Protein AF-A0A8T5NTA3-F1 (afdb_monomer)

pLDDT: mean 91.36, std 12.92, range [34.22, 98.19]

Nearest PDB structures (foldseek):
  5l31-assembly1_C  TM=7.472E-01  e=2.115E+00  Escherichia coli
  6os0-assembly1_A  TM=7.126E-01  e=1.692E+00  Homo sapiens
  5k2a-assembly1_A  TM=6.626E-01  e=6.098E+00  unclassified
  7zly-assembly1_A  TM=4.886E-01  e=7.208E+00  Homo sapiens

Radius of gyration: 14.31 Å; Cα contacts (8 Å, |Δi|>4): 77; chains: 1; bounding box: 37×23×38 Å

Foldseek 3Di:
DDDPDPDLPDPLLVVLVVVLVVLVVQLVVDDDLVSNLVSLVVNLVSLVCLCPDPPQDPVDPSSVVSNVVSVVSNVVSVVSNVCVVVVND

Secondary structure (DSSP, 8-state):
-PPPP-----HHHHHHHHHHHHHHHHHHH--SHHHHHHHHHHHHHHHHHHHT-TT--TT-HHHHHHHHHHHHHHHHHHHHHHHHHTT--

Mean predicted aligned error: 4.64 Å

Structure (mmCIF, N/CA/C/O backbone):
data_AF-A0A8T5NTA3-F1
#
_entry.id   AF-A0A8T5NTA3-F1
#
loop_
_atom_site.group_PDB
_atom_site.id
_atom_site.type_symbol
_atom_site.label_atom_id
_atom_site.label_alt_id
_atom_site.label_comp_id
_atom_site.label_asym_id
_atom_site.label_entity_id
_atom_site.label_seq_id
_atom_site.pdbx_PDB_ins_code
_atom_site.Cartn_x
_atom_site.Cartn_y
_atom_site.Cartn_z
_atom_site.occupancy
_atom_site.B_iso_or_equiv
_atom_site.auth_seq_id
_atom_site.auth_comp_id
_atom_site.auth_asym_id
_atom_site.auth_atom_id
_atom_site.pdbx_PDB_model_num
ATOM 1 N N . MET A 1 1 ? -25.929 9.337 -10.908 1.00 34.22 1 MET A N 1
ATOM 2 C CA . MET A 1 1 ? -25.631 9.713 -9.509 1.00 34.22 1 MET A CA 1
ATOM 3 C C . MET A 1 1 ? -24.446 8.868 -9.084 1.00 34.22 1 MET A C 1
ATOM 5 O O . MET A 1 1 ? -24.550 7.655 -9.176 1.00 34.22 1 MET A O 1
ATOM 9 N N . ALA A 1 2 ? -23.301 9.472 -8.765 1.00 47.22 2 ALA A N 1
ATOM 10 C CA . ALA A 1 2 ? -22.168 8.717 -8.235 1.00 47.22 2 ALA A CA 1
ATOM 11 C C . ALA A 1 2 ? -22.455 8.427 -6.758 1.00 47.22 2 ALA A C 1
ATOM 13 O O . ALA A 1 2 ? -22.711 9.360 -5.999 1.00 47.22 2 ALA A O 1
ATOM 14 N N . GLU A 1 3 ? -22.477 7.153 -6.373 1.00 44.00 3 GLU A N 1
ATOM 15 C CA . GLU A 1 3 ? -22.606 6.750 -4.972 1.00 44.00 3 GLU A CA 1
ATOM 16 C C . GLU A 1 3 ? -21.462 7.376 -4.150 1.00 44.00 3 GLU A C 1
ATOM 18 O O . GLU A 1 3 ? -20.328 7.448 -4.647 1.00 44.00 3 GLU A O 1
ATOM 23 N N . PRO A 1 4 ? -21.723 7.873 -2.925 1.00 48.03 4 PRO A N 1
ATOM 24 C CA . PRO A 1 4 ? -20.673 8.442 -2.093 1.00 48.03 4 PRO A CA 1
ATOM 25 C C . PRO A 1 4 ? -19.612 7.368 -1.843 1.00 48.03 4 PRO A C 1
ATOM 27 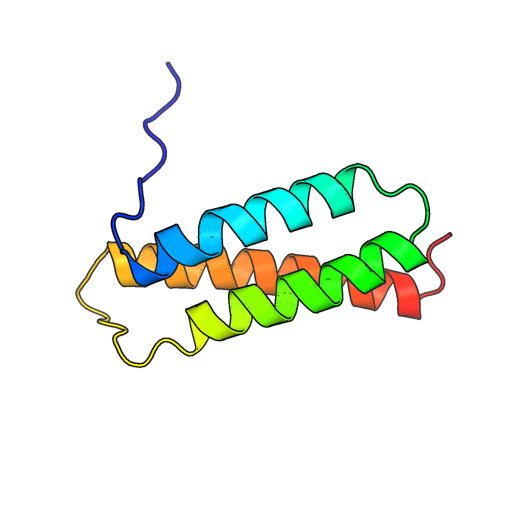O O . PRO A 1 4 ? -19.901 6.296 -1.310 1.00 48.03 4 PRO A O 1
ATOM 30 N N . LYS A 1 5 ? -18.369 7.643 -2.255 1.00 58.38 5 LYS A N 1
ATOM 31 C CA . LYS A 1 5 ? -17.236 6.776 -1.921 1.00 58.38 5 LYS A CA 1
ATOM 32 C C . LYS A 1 5 ? -17.169 6.687 -0.395 1.00 58.38 5 LYS A C 1
ATOM 34 O O . LYS A 1 5 ? -17.190 7.741 0.237 1.00 58.38 5 LYS A O 1
ATOM 39 N N . PRO A 1 6 ? -17.077 5.489 0.206 1.00 58.47 6 PRO A N 1
ATOM 40 C CA . PRO A 1 6 ? -16.913 5.380 1.648 1.00 58.47 6 PRO A CA 1
ATOM 41 C C . PRO A 1 6 ? -15.647 6.138 2.064 1.00 58.47 6 PRO A C 1
ATOM 43 O O . PRO A 1 6 ? -14.528 5.745 1.728 1.00 58.47 6 PRO A O 1
ATOM 46 N N . GLU A 1 7 ? -15.836 7.264 2.749 1.00 79.31 7 GLU A N 1
ATOM 47 C CA . GLU A 1 7 ? -14.749 8.108 3.230 1.00 79.31 7 GLU A CA 1
ATOM 48 C C . GLU A 1 7 ? -14.180 7.490 4.507 1.00 79.31 7 GLU A C 1
ATOM 50 O O . GLU A 1 7 ? -14.844 7.408 5.538 1.00 79.31 7 GLU A O 1
ATOM 55 N N . ILE A 1 8 ? -12.940 7.005 4.429 1.00 90.88 8 ILE A N 1
ATOM 56 C CA . ILE A 1 8 ? -12.226 6.480 5.594 1.00 90.88 8 ILE A CA 1
ATOM 57 C C . ILE A 1 8 ? -11.769 7.669 6.437 1.00 90.88 8 ILE A C 1
ATOM 59 O O . ILE A 1 8 ? -10.776 8.325 6.117 1.00 90.88 8 ILE A O 1
ATOM 63 N N . ASN A 1 9 ? -12.453 7.915 7.550 1.00 91.81 9 ASN A N 1
ATOM 64 C CA . ASN A 1 9 ? -12.125 8.997 8.471 1.00 91.81 9 ASN A CA 1
ATOM 65 C C . ASN A 1 9 ? -11.199 8.502 9.595 1.00 91.81 9 ASN A C 1
ATOM 67 O O . ASN A 1 9 ? -11.583 8.373 10.757 1.00 91.81 9 ASN A O 1
ATOM 71 N N . CYS A 1 10 ? -9.966 8.146 9.229 1.00 93.69 10 CYS A N 1
ATOM 72 C CA . CYS A 1 10 ? -8.920 7.748 10.169 1.00 93.69 10 CYS A CA 1
ATOM 73 C C . CYS A 1 10 ? -7.683 8.631 9.955 1.00 93.69 10 CYS A C 1
ATOM 75 O O . CYS A 1 10 ? -7.136 8.625 8.853 1.00 93.69 10 CYS A O 1
ATOM 77 N N . PRO A 1 11 ? -7.165 9.335 10.977 1.00 92.56 11 PRO A N 1
ATOM 78 C CA . PRO A 1 11 ? -6.042 10.259 10.797 1.00 92.56 11 PRO A CA 1
ATOM 79 C C . PRO A 1 11 ? -4.756 9.558 10.331 1.00 92.56 11 PRO A C 1
ATOM 81 O O . PRO A 1 11 ? -3.983 10.130 9.569 1.00 92.56 11 PRO A O 1
ATOM 84 N N . ILE A 1 12 ? -4.542 8.298 10.736 1.00 93.44 12 ILE A N 1
ATOM 85 C CA . ILE A 1 12 ? -3.397 7.485 10.290 1.00 93.44 12 ILE A CA 1
ATOM 86 C C . ILE A 1 12 ? -3.500 7.201 8.789 1.00 93.44 12 ILE A C 1
ATOM 88 O O . ILE A 1 12 ? -2.510 7.322 8.069 1.00 93.44 12 ILE A O 1
ATOM 92 N N . PHE A 1 13 ? -4.702 6.846 8.328 1.00 95.25 13 PHE A N 1
ATOM 93 C CA . PHE A 1 13 ? -4.980 6.629 6.914 1.00 95.25 13 PHE A CA 1
ATOM 94 C C . PHE A 1 13 ? -4.813 7.926 6.126 1.00 95.25 13 PHE A C 1
ATOM 96 O O . PHE A 1 13 ? -4.020 7.967 5.194 1.00 95.25 13 PHE A O 1
ATOM 103 N N . LEU A 1 14 ? -5.490 8.999 6.543 1.00 93.50 14 LEU A N 1
ATOM 104 C CA . LEU A 1 14 ? -5.493 10.283 5.841 1.00 93.50 14 LEU A CA 1
ATOM 105 C C . LEU A 1 14 ? -4.084 10.865 5.680 1.00 93.50 14 LEU A C 1
ATOM 107 O O . LEU A 1 14 ? -3.755 11.365 4.607 1.00 93.50 14 LEU A O 1
ATOM 111 N N . LYS A 1 15 ? -3.224 10.729 6.700 1.00 92.44 15 LYS A N 1
ATOM 112 C CA . LYS A 1 15 ? -1.824 11.173 6.630 1.00 92.44 15 LYS A CA 1
ATOM 113 C C . LYS A 1 15 ? -1.035 10.481 5.511 1.00 92.44 15 LYS A C 1
ATOM 115 O O . LYS A 1 15 ? -0.173 11.110 4.911 1.00 92.44 15 LYS A O 1
ATOM 120 N N . ARG A 1 16 ? -1.305 9.200 5.241 1.00 93.88 16 ARG A N 1
ATOM 121 C CA . ARG A 1 16 ? -0.608 8.413 4.204 1.00 93.88 16 ARG A CA 1
ATOM 122 C C . ARG A 1 16 ? -1.320 8.427 2.860 1.00 93.88 16 ARG A C 1
ATOM 124 O O . ARG A 1 16 ? -0.686 8.246 1.827 1.00 93.88 16 ARG A O 1
ATOM 131 N N . GLU A 1 17 ? -2.629 8.646 2.863 1.00 94.31 17 GLU A N 1
ATOM 132 C CA . GLU A 1 17 ? -3.460 8.612 1.664 1.00 94.31 17 GLU A CA 1
ATOM 133 C C . GLU A 1 17 ? -2.996 9.619 0.612 1.00 94.31 17 GLU A C 1
ATOM 135 O O . GLU A 1 17 ? -3.051 9.324 -0.579 1.00 94.31 17 GLU A O 1
ATOM 140 N N . TRP A 1 18 ? -2.504 10.784 1.038 1.00 91.56 18 TRP A N 1
ATOM 141 C CA . TRP A 1 18 ? -1.936 11.771 0.126 1.00 91.56 18 TRP A CA 1
ATOM 142 C C . TRP A 1 18 ? -0.706 11.219 -0.611 1.00 91.56 18 TRP A C 1
ATOM 144 O O . TRP A 1 18 ? -0.718 11.149 -1.838 1.00 91.56 18 TRP A O 1
ATOM 154 N N . THR A 1 19 ? 0.279 10.694 0.124 1.00 94.75 19 THR A N 1
ATOM 155 C CA . THR A 1 19 ? 1.477 10.058 -0.447 1.00 94.75 19 THR A CA 1
ATOM 156 C C . THR A 1 19 ? 1.122 8.889 -1.368 1.00 94.75 19 THR A C 1
ATOM 158 O O . THR A 1 19 ? 1.660 8.762 -2.464 1.00 94.75 19 THR A O 1
ATOM 161 N N . ILE A 1 20 ? 0.175 8.039 -0.959 1.00 95.75 20 ILE A N 1
ATOM 162 C CA . ILE A 1 20 ? -0.275 6.892 -1.759 1.00 95.75 20 ILE A CA 1
ATOM 163 C C . ILE A 1 20 ? -0.927 7.345 -3.071 1.00 95.75 20 ILE A C 1
ATOM 165 O O . ILE A 1 20 ? -0.701 6.723 -4.113 1.00 95.75 20 ILE A O 1
ATOM 169 N N . LYS A 1 21 ? -1.729 8.416 -3.048 1.00 94.75 21 LYS A N 1
ATOM 170 C CA . LYS A 1 21 ? -2.338 8.983 -4.259 1.00 94.75 21 LYS A CA 1
ATOM 171 C C . LYS A 1 21 ? -1.285 9.519 -5.218 1.00 94.75 21 LYS A C 1
ATOM 173 O O . LYS A 1 21 ? -1.385 9.239 -6.410 1.00 94.75 21 LYS A O 1
ATOM 178 N N . GLU A 1 22 ? -0.284 10.233 -4.713 1.00 96.00 22 GLU A N 1
ATOM 179 C CA . GLU A 1 22 ? 0.809 10.733 -5.550 1.00 96.00 22 GLU A CA 1
ATOM 180 C C . GLU A 1 22 ? 1.614 9.595 -6.171 1.00 96.00 22 GLU A C 1
ATOM 182 O O . GLU A 1 22 ? 1.759 9.549 -7.388 1.00 96.00 22 GLU A O 1
ATOM 187 N N . LEU A 1 23 ? 2.016 8.598 -5.379 1.00 96.75 23 LEU A N 1
ATOM 188 C CA . LEU A 1 23 ? 2.705 7.412 -5.895 1.00 96.75 23 LEU A CA 1
ATOM 189 C C . LEU A 1 23 ? 1.881 6.690 -6.965 1.00 96.75 23 LEU A C 1
ATOM 191 O O . LEU A 1 23 ? 2.421 6.255 -7.978 1.00 96.75 23 LEU A O 1
ATOM 195 N N . THR A 1 24 ? 0.566 6.582 -6.765 1.00 95.88 24 THR A N 1
ATOM 196 C CA . THR A 1 24 ? -0.336 5.953 -7.739 1.00 95.88 24 THR A CA 1
ATOM 197 C C . THR A 1 24 ? -0.409 6.755 -9.040 1.00 95.88 24 THR A C 1
ATOM 199 O O . THR A 1 24 ? -0.365 6.163 -10.118 1.00 95.88 24 THR A O 1
ATOM 202 N N . ARG A 1 25 ? -0.506 8.089 -8.961 1.00 96.81 25 ARG A N 1
ATOM 203 C CA . ARG A 1 25 ? -0.464 8.969 -10.139 1.00 96.81 25 ARG A CA 1
ATOM 204 C C . ARG A 1 25 ? 0.845 8.773 -10.894 1.00 96.81 25 ARG A C 1
ATOM 206 O O . ARG A 1 25 ? 0.818 8.463 -12.080 1.00 96.81 25 ARG A O 1
ATOM 213 N N . ASP A 1 26 ? 1.964 8.851 -10.190 1.00 96.88 26 ASP A N 1
ATOM 214 C CA . ASP A 1 26 ? 3.278 8.774 -10.807 1.00 96.88 26 ASP A CA 1
ATOM 215 C C . ASP A 1 26 ? 3.555 7.393 -11.438 1.00 96.88 26 ASP A C 1
ATOM 217 O O . ASP A 1 26 ? 4.206 7.301 -12.476 1.00 96.88 26 ASP A O 1
ATOM 221 N N . ILE A 1 27 ? 3.038 6.305 -10.851 1.00 96.25 27 ILE A N 1
ATOM 222 C CA . ILE A 1 27 ? 3.064 4.959 -11.457 1.00 96.25 27 ILE A CA 1
ATOM 223 C C . ILE A 1 27 ? 2.296 4.940 -12.782 1.00 96.25 27 ILE A C 1
ATOM 225 O O . ILE A 1 27 ? 2.741 4.320 -13.749 1.00 96.25 27 ILE A O 1
ATOM 229 N N . ASN A 1 28 ? 1.132 5.585 -12.835 1.00 94.88 28 ASN A N 1
ATOM 230 C CA . ASN A 1 28 ? 0.311 5.611 -14.042 1.00 94.88 28 ASN A CA 1
ATOM 231 C C . ASN A 1 28 ? 0.939 6.474 -15.147 1.00 94.88 28 ASN A C 1
ATOM 233 O O . ASN A 1 28 ? 0.810 6.136 -16.322 1.00 94.88 28 ASN A O 1
ATOM 237 N N . GLU A 1 29 ? 1.629 7.554 -14.775 1.00 96.50 29 GLU A N 1
ATOM 238 C CA . GLU A 1 29 ? 2.297 8.478 -15.701 1.00 96.50 29 GLU A CA 1
ATOM 239 C C . GLU A 1 29 ? 3.664 7.974 -16.187 1.00 96.50 29 GLU A C 1
ATOM 241 O O . GLU A 1 29 ? 4.116 8.346 -17.274 1.00 96.50 29 GLU A O 1
ATOM 246 N N . ALA A 1 30 ? 4.326 7.109 -15.414 1.00 95.69 30 ALA A N 1
ATOM 247 C CA . ALA A 1 30 ? 5.601 6.521 -15.796 1.00 95.69 30 ALA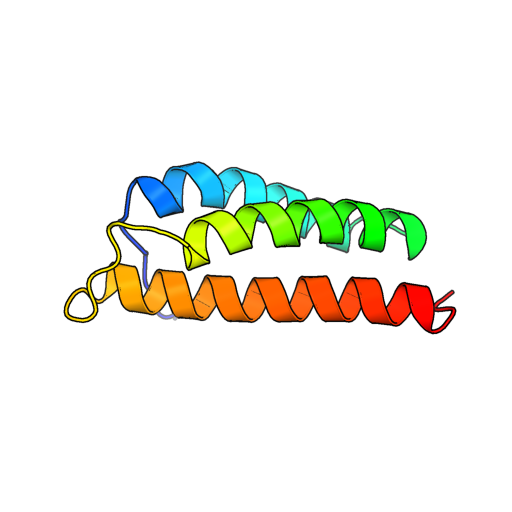 A CA 1
ATOM 248 C C . ALA A 1 30 ? 5.479 5.715 -17.102 1.00 95.69 30 ALA A C 1
ATOM 250 O O . ALA A 1 30 ? 4.556 4.922 -17.293 1.00 95.69 30 ALA A O 1
ATOM 251 N N . LYS A 1 31 ? 6.441 5.900 -18.012 1.00 92.06 31 LYS A N 1
A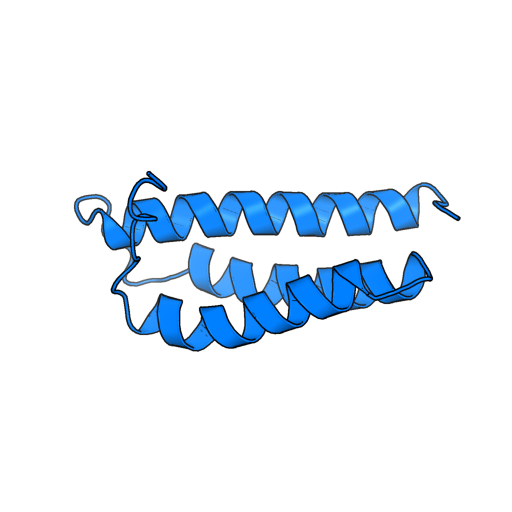TOM 252 C CA . LYS A 1 31 ? 6.460 5.202 -19.308 1.00 92.06 31 LYS A CA 1
ATOM 253 C C . LYS A 1 31 ? 7.170 3.858 -19.221 1.00 92.06 31 LYS A C 1
ATOM 255 O O . LYS A 1 31 ? 6.663 2.876 -19.751 1.00 92.06 31 LYS A O 1
ATOM 260 N N . ALA A 1 32 ? 8.314 3.816 -18.544 1.00 93.25 32 ALA A N 1
ATOM 261 C CA . ALA A 1 32 ? 9.113 2.608 -18.427 1.00 93.25 32 ALA A CA 1
ATOM 262 C C . ALA A 1 32 ? 8.626 1.722 -17.275 1.00 93.25 32 ALA A C 1
ATOM 264 O O . ALA A 1 32 ? 8.302 2.198 -16.183 1.00 93.25 32 ALA A O 1
ATOM 265 N N . VAL A 1 33 ? 8.632 0.407 -17.499 1.00 92.62 33 VAL A N 1
ATOM 266 C CA . VAL A 1 33 ? 8.308 -0.591 -16.468 1.00 92.62 33 VAL A CA 1
ATOM 267 C C . VAL A 1 33 ? 9.276 -0.507 -15.279 1.00 92.62 33 VAL A C 1
ATOM 269 O O . VAL A 1 33 ? 8.858 -0.709 -14.139 1.00 92.62 33 VAL A O 1
ATOM 272 N N . SER A 1 34 ? 10.543 -0.147 -15.511 1.00 92.50 34 SER A N 1
ATOM 273 C CA . SER A 1 34 ? 11.538 0.088 -14.454 1.00 92.50 34 SER A CA 1
ATOM 274 C C . SER A 1 34 ? 11.096 1.166 -13.465 1.00 92.50 34 SER A C 1
ATOM 276 O O . SER A 1 34 ? 11.161 0.943 -12.256 1.00 92.50 34 SER A O 1
ATOM 278 N N . ASP A 1 35 ? 10.597 2.286 -13.983 1.00 94.38 35 ASP A N 1
ATOM 279 C CA . ASP A 1 35 ? 10.219 3.462 -13.199 1.00 94.38 35 ASP A CA 1
ATOM 280 C C . ASP A 1 35 ? 8.918 3.188 -12.440 1.00 94.38 35 ASP A C 1
ATOM 282 O O . ASP A 1 35 ? 8.778 3.527 -11.263 1.00 94.38 35 ASP A O 1
ATOM 286 N N . LYS A 1 36 ? 7.977 2.484 -13.088 1.00 95.56 36 LYS A N 1
ATOM 287 C CA . LYS A 1 36 ? 6.767 1.971 -12.429 1.00 95.56 36 LYS A CA 1
ATOM 288 C C . LYS A 1 36 ? 7.114 1.067 -11.258 1.00 95.56 36 LYS A C 1
ATOM 290 O O . LYS A 1 36 ? 6.511 1.189 -10.197 1.00 95.56 36 LYS A O 1
ATOM 295 N N . ALA A 1 37 ? 8.072 0.164 -11.444 1.00 95.44 37 ALA A N 1
ATOM 296 C CA . ALA A 1 37 ? 8.472 -0.778 -10.414 1.00 95.44 37 ALA A CA 1
ATOM 297 C C . ALA A 1 37 ? 9.163 -0.088 -9.233 1.00 95.44 37 ALA A C 1
ATOM 29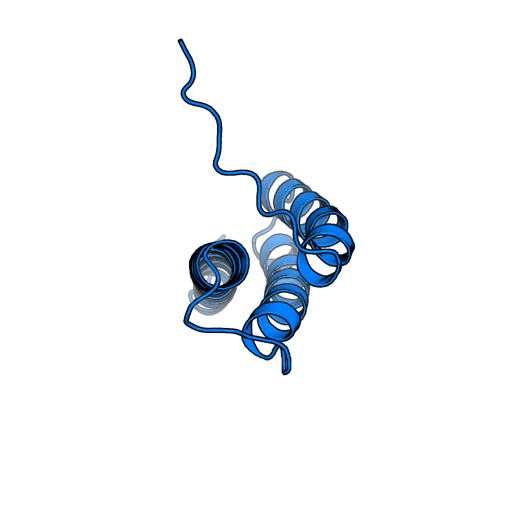9 O O . ALA A 1 37 ? 8.862 -0.426 -8.094 1.00 95.44 37 ALA A O 1
ATOM 300 N N . GLU A 1 38 ? 10.037 0.893 -9.472 1.00 95.56 38 GLU A N 1
ATOM 301 C CA . GLU A 1 38 ? 10.650 1.677 -8.391 1.00 95.56 38 GLU A CA 1
ATOM 302 C C . GLU A 1 38 ? 9.573 2.358 -7.536 1.00 95.56 38 GLU A C 1
ATOM 304 O O . GLU A 1 38 ? 9.513 2.173 -6.319 1.00 95.56 38 GLU A O 1
ATOM 309 N N . ARG A 1 39 ? 8.623 3.037 -8.181 1.00 97.25 39 ARG A N 1
ATOM 310 C CA . ARG A 1 39 ? 7.492 3.675 -7.495 1.00 97.25 39 ARG A CA 1
ATOM 311 C C . ARG A 1 39 ? 6.572 2.661 -6.813 1.00 97.25 39 ARG A C 1
ATOM 313 O O . ARG A 1 39 ? 6.043 2.943 -5.739 1.00 97.25 39 ARG A O 1
ATOM 320 N N . ALA A 1 40 ? 6.417 1.465 -7.381 1.00 97.31 40 ALA A N 1
ATOM 321 C CA . ALA A 1 40 ? 5.674 0.374 -6.762 1.00 97.31 40 ALA A CA 1
ATOM 322 C C . ALA A 1 40 ? 6.333 -0.125 -5.464 1.00 97.31 40 ALA A C 1
ATOM 324 O O . ALA A 1 40 ? 5.608 -0.473 -4.532 1.00 97.31 40 ALA A O 1
ATOM 325 N N . VAL A 1 41 ? 7.670 -0.100 -5.342 1.00 97.81 41 VAL A N 1
ATOM 326 C CA . VAL A 1 41 ? 8.354 -0.382 -4.062 1.00 97.81 41 VAL A CA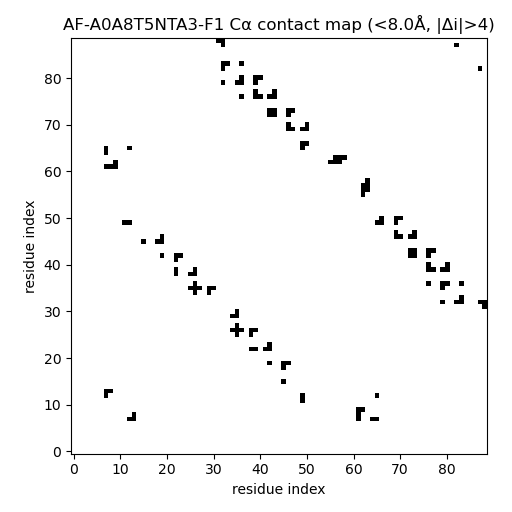 1
ATOM 327 C C . VAL A 1 41 ? 7.917 0.625 -2.996 1.00 97.81 41 VAL A C 1
ATOM 329 O O . VAL A 1 41 ? 7.514 0.234 -1.901 1.00 97.81 41 VAL A O 1
ATOM 332 N N . HIS A 1 42 ? 7.925 1.917 -3.328 1.00 97.38 42 HIS A N 1
ATOM 333 C CA . HIS A 1 42 ? 7.484 2.965 -2.405 1.00 97.38 42 HIS A CA 1
ATOM 334 C C . HIS A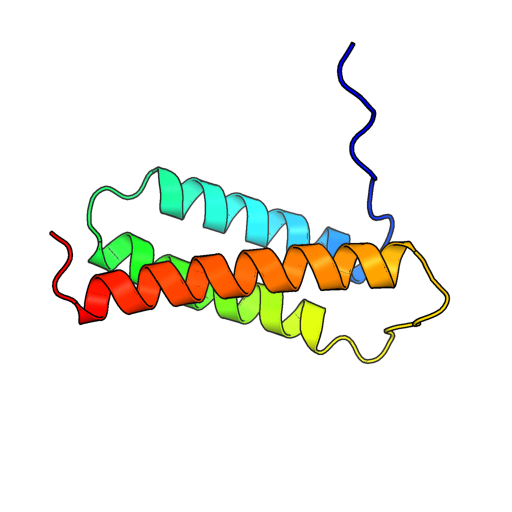 1 42 ? 6.001 2.826 -2.042 1.00 97.38 42 HIS A C 1
ATOM 336 O O . HIS A 1 42 ? 5.650 2.906 -0.864 1.00 97.38 42 HIS A O 1
ATOM 342 N N . LEU A 1 43 ? 5.139 2.541 -3.026 1.00 98.00 43 LEU A N 1
ATOM 343 C CA . LEU A 1 43 ? 3.716 2.291 -2.790 1.00 98.00 43 LEU A CA 1
ATOM 344 C C . LEU A 1 43 ? 3.519 1.123 -1.821 1.00 98.00 43 LEU A C 1
ATOM 346 O O . LEU A 1 43 ? 2.743 1.250 -0.875 1.00 98.00 43 LEU A O 1
ATOM 350 N N . LYS A 1 44 ? 4.235 0.011 -2.031 1.00 98.19 44 LYS A N 1
ATOM 351 C CA . LYS A 1 44 ? 4.183 -1.170 -1.165 1.00 98.19 44 LYS A CA 1
ATOM 352 C C . LYS A 1 44 ? 4.554 -0.825 0.280 1.00 98.19 44 LYS A C 1
ATOM 354 O O . LYS A 1 44 ? 3.811 -1.187 1.189 1.00 98.19 44 LYS A O 1
ATOM 359 N N . ASN A 1 45 ? 5.640 -0.084 0.490 1.00 97.44 45 ASN A N 1
ATOM 360 C CA . ASN A 1 45 ? 6.083 0.308 1.831 1.00 97.44 45 ASN A CA 1
ATOM 361 C C . ASN A 1 45 ? 5.038 1.182 2.546 1.00 97.44 45 ASN A C 1
ATOM 363 O O . ASN A 1 45 ? 4.713 0.947 3.711 1.00 97.44 45 ASN A O 1
ATOM 367 N N . GLU A 1 46 ? 4.452 2.154 1.843 1.00 96.75 46 GLU A N 1
ATOM 368 C CA . GLU A 1 46 ? 3.425 3.032 2.415 1.00 96.75 46 GLU A CA 1
ATOM 369 C C . GLU A 1 46 ? 2.162 2.271 2.833 1.00 96.75 46 GLU A C 1
ATOM 371 O O . GLU A 1 46 ? 1.604 2.514 3.909 1.00 96.75 46 GLU A O 1
ATOM 376 N N . VAL A 1 47 ? 1.717 1.310 2.018 1.00 97.38 47 VAL A N 1
ATOM 377 C CA . VAL A 1 47 ? 0.529 0.509 2.347 1.00 97.38 47 VAL A CA 1
ATOM 378 C C . VAL A 1 47 ? 0.815 -0.540 3.416 1.00 97.38 47 VAL A C 1
ATOM 380 O O . VAL A 1 47 ? -0.071 -0.835 4.216 1.00 97.38 47 VAL A O 1
ATOM 383 N N . GLU A 1 48 ? 2.035 -1.074 3.500 1.00 97.69 48 GLU A N 1
ATOM 384 C CA . GLU A 1 48 ? 2.430 -1.996 4.570 1.00 97.69 48 GLU A CA 1
ATOM 385 C C . GLU A 1 48 ? 2.358 -1.334 5.944 1.00 97.69 48 GLU A C 1
ATOM 387 O O . GLU A 1 48 ? 1.876 -1.951 6.892 1.00 97.69 48 GLU A O 1
ATOM 392 N N . MET A 1 49 ? 2.690 -0.048 6.041 1.00 96.25 49 MET A N 1
ATOM 393 C CA . MET A 1 49 ? 2.515 0.706 7.283 1.00 96.25 49 MET A CA 1
ATOM 394 C C . MET A 1 49 ? 1.044 0.843 7.704 1.00 96.25 49 MET A C 1
ATOM 396 O O . MET A 1 49 ? 0.745 0.871 8.897 1.00 96.25 49 MET A O 1
ATOM 400 N N . LEU A 1 50 ? 0.108 0.912 6.750 1.00 96.69 50 LEU A N 1
ATOM 401 C CA . LEU A 1 50 ? -1.329 0.891 7.049 1.00 96.69 50 LEU A CA 1
ATOM 402 C C . LEU A 1 50 ? -1.809 -0.510 7.445 1.00 96.69 50 LEU A C 1
ATOM 404 O O . LEU A 1 50 ? -2.653 -0.648 8.331 1.00 96.69 50 LEU A O 1
ATOM 408 N N . LEU A 1 51 ? -1.276 -1.554 6.806 1.00 97.69 51 LEU A N 1
ATOM 409 C CA . LEU A 1 51 ? -1.614 -2.948 7.109 1.00 97.69 51 LEU A CA 1
ATOM 410 C C . LEU A 1 51 ? -1.087 -3.403 8.475 1.00 97.69 51 LEU A C 1
ATOM 412 O O . LEU A 1 51 ? -1.740 -4.224 9.121 1.00 97.69 51 LEU A O 1
ATOM 416 N N . SER A 1 52 ? 0.040 -2.842 8.911 1.00 97.00 52 SER A N 1
ATOM 417 C CA . SER A 1 52 ? 0.680 -3.089 10.208 1.00 97.00 52 SER A CA 1
ATOM 418 C C . SER A 1 52 ? 0.239 -2.097 11.293 1.00 97.00 52 SER A C 1
ATOM 420 O O . SER A 1 52 ? 0.914 -1.948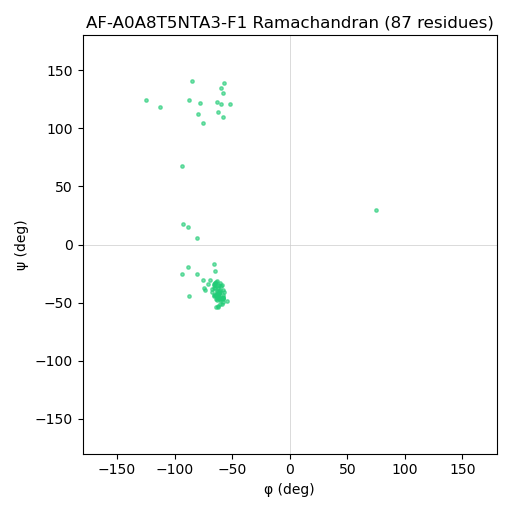 12.306 1.00 97.00 52 SER A O 1
ATOM 422 N N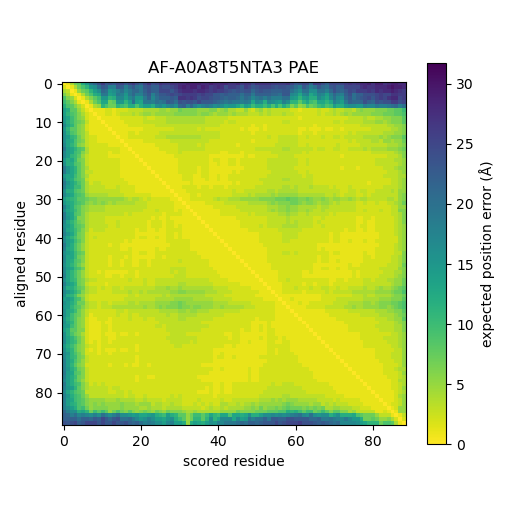 . CYS A 1 53 ? -0.881 -1.390 11.100 1.00 96.94 53 CYS A N 1
ATOM 423 C CA . CYS A 1 53 ? -1.376 -0.423 12.075 1.00 96.94 53 CYS A CA 1
ATOM 424 C C . CYS A 1 53 ? -1.731 -1.102 13.411 1.00 96.94 53 CYS A C 1
ATOM 426 O O . CYS A 1 53 ? -2.708 -1.845 13.502 1.00 96.94 53 CYS A O 1
ATOM 428 N N . GLU A 1 54 ? -0.987 -0.774 14.468 1.00 96.31 54 GLU A N 1
ATOM 429 C CA . GLU A 1 54 ? -1.185 -1.325 15.820 1.00 96.31 54 GLU A CA 1
ATOM 430 C C . GLU A 1 54 ? -2.529 -0.926 16.445 1.00 96.31 54 GLU A C 1
ATOM 432 O O . GLU A 1 54 ? -3.055 -1.618 17.311 1.00 96.31 54 GLU A O 1
ATOM 437 N N . LYS A 1 55 ? -3.124 0.177 15.974 1.00 96.25 55 LYS A N 1
ATOM 438 C CA . LYS A 1 55 ? -4.432 0.674 16.428 1.00 96.25 55 LYS A CA 1
ATOM 439 C C . LYS A 1 55 ? -5.607 0.075 15.647 1.00 96.25 55 LYS A C 1
ATOM 441 O O . LYS A 1 55 ? -6.706 0.626 15.678 1.00 96.25 55 LYS A O 1
ATOM 446 N N . TYR A 1 56 ? -5.385 -1.002 14.895 1.00 96.12 56 TYR A N 1
ATOM 447 C CA . TYR A 1 56 ? -6.442 -1.649 14.128 1.00 96.12 56 TYR A CA 1
ATOM 448 C C . TYR A 1 56 ? -7.536 -2.211 15.047 1.00 96.12 56 TYR A C 1
ATOM 450 O O . TYR A 1 56 ? -7.283 -3.088 15.871 1.00 96.12 56 TYR A O 1
ATOM 458 N N . ASP A 1 57 ? -8.776 -1.773 14.827 1.00 96.75 57 ASP A N 1
ATOM 459 C CA . ASP A 1 57 ? -9.956 -2.316 15.495 1.00 96.75 57 ASP A CA 1
ATOM 460 C C . ASP A 1 57 ? -10.859 -3.050 14.494 1.00 96.75 57 ASP A C 1
ATOM 462 O O . ASP A 1 57 ? -11.420 -2.462 13.569 1.00 96.75 57 ASP A O 1
ATOM 466 N N . LYS A 1 58 ? -11.053 -4.356 14.712 1.00 95.31 58 LYS A N 1
ATOM 467 C CA . LYS A 1 58 ? -11.928 -5.199 13.883 1.00 95.31 58 LYS A CA 1
ATOM 468 C C . LYS A 1 58 ? -13.411 -4.828 13.970 1.00 95.31 58 LYS A C 1
ATOM 470 O O . LYS A 1 58 ? -14.174 -5.293 13.127 1.00 95.31 58 LYS A O 1
ATOM 475 N N . LYS A 1 59 ? -13.846 -4.070 14.980 1.00 96.50 59 LYS A N 1
ATOM 476 C CA . LYS A 1 59 ? -15.229 -3.588 15.108 1.00 96.50 59 LYS A CA 1
ATOM 477 C C . LYS A 1 59 ? -15.448 -2.253 14.387 1.00 96.50 59 LYS A C 1
ATOM 479 O O . LYS A 1 59 ? -16.585 -1.953 14.045 1.00 96.50 59 LYS A O 1
ATOM 484 N N . ASN A 1 60 ? -14.384 -1.507 14.089 1.00 95.19 60 ASN A N 1
ATOM 485 C CA . ASN A 1 60 ? -14.450 -0.200 13.440 1.00 95.19 60 ASN A CA 1
ATOM 486 C C . ASN A 1 60 ? -14.448 -0.318 11.903 1.00 95.19 60 ASN A C 1
ATOM 488 O O . ASN A 1 60 ? -13.530 -0.886 11.307 1.00 95.19 60 ASN A O 1
ATOM 492 N N . GLU A 1 61 ? -15.459 0.247 11.241 1.00 95.00 61 GLU A N 1
ATOM 493 C CA . GLU A 1 61 ? -15.589 0.201 9.778 1.00 95.00 61 GLU A CA 1
ATOM 494 C C . GLU A 1 61 ? -14.475 0.955 9.043 1.00 95.00 61 GLU A C 1
ATOM 496 O O . GLU A 1 61 ? -13.988 0.469 8.023 1.00 95.00 61 GLU A O 1
ATOM 501 N N . ASN A 1 62 ? -13.973 2.068 9.591 1.00 95.31 62 ASN A N 1
ATOM 502 C CA . ASN A 1 62 ? -12.828 2.780 9.014 1.00 95.31 62 ASN A CA 1
ATOM 503 C C . ASN A 1 62 ? -11.580 1.892 8.989 1.00 95.31 62 ASN A C 1
ATOM 505 O O . ASN A 1 62 ? -10.858 1.864 7.993 1.00 95.31 62 ASN A O 1
ATOM 509 N N . CYS A 1 63 ? -11.339 1.128 10.059 1.00 96.62 63 CYS A N 1
ATOM 510 C CA . CYS A 1 63 ? -10.221 0.189 10.124 1.00 96.62 63 CYS A CA 1
ATOM 511 C C . CYS A 1 63 ? -10.378 -0.943 9.102 1.00 96.62 63 CYS A C 1
ATOM 513 O O . CYS A 1 63 ? -9.413 -1.278 8.412 1.00 96.62 63 CYS A O 1
ATOM 515 N N . LYS A 1 64 ? -11.585 -1.509 8.961 1.00 96.81 64 LYS A N 1
ATOM 516 C CA . LYS A 1 64 ? -11.869 -2.545 7.954 1.00 96.81 64 LYS A CA 1
ATOM 517 C C . LYS A 1 64 ? -11.633 -2.025 6.539 1.00 96.81 64 LYS A C 1
ATOM 519 O O . LYS A 1 64 ? -10.875 -2.639 5.790 1.00 96.81 64 LYS A O 1
ATOM 524 N N . ASN A 1 65 ? -12.218 -0.877 6.206 1.00 96.31 65 ASN A N 1
ATOM 525 C CA . ASN A 1 65 ? -12.114 -0.266 4.884 1.00 96.31 65 ASN A CA 1
ATOM 526 C C . ASN A 1 65 ? -10.664 0.112 4.561 1.00 96.31 65 ASN A C 1
ATOM 528 O O . ASN A 1 65 ? -10.175 -0.240 3.490 1.00 96.31 65 ASN A O 1
ATOM 532 N N . CYS A 1 66 ? -9.940 0.708 5.518 1.00 96.56 66 CYS A N 1
ATOM 533 C CA . CYS A 1 66 ? -8.501 0.972 5.416 1.00 96.56 66 CYS A CA 1
ATOM 534 C C . CYS A 1 66 ? -7.713 -0.304 5.095 1.00 96.56 66 CYS A C 1
ATOM 536 O O . CYS A 1 66 ? -6.913 -0.334 4.162 1.00 96.56 66 CYS A O 1
ATOM 538 N N . ARG A 1 67 ? -7.966 -1.401 5.815 1.00 96.94 67 ARG A N 1
ATOM 539 C CA . ARG A 1 67 ? -7.252 -2.660 5.584 1.00 96.94 67 ARG A CA 1
ATOM 540 C C . ARG A 1 67 ? -7.587 -3.282 4.229 1.00 96.94 67 ARG A C 1
ATOM 542 O O . ARG A 1 67 ? -6.692 -3.829 3.591 1.00 96.94 67 ARG A O 1
ATOM 549 N N . ILE A 1 68 ? -8.843 -3.204 3.788 1.00 96.94 68 ILE A N 1
ATOM 550 C CA . ILE A 1 68 ? -9.275 -3.699 2.474 1.00 96.94 68 ILE A CA 1
ATOM 551 C C . ILE A 1 68 ? -8.559 -2.932 1.360 1.00 96.94 68 ILE A C 1
ATOM 553 O O . ILE A 1 68 ? -7.892 -3.551 0.531 1.00 96.94 68 ILE A O 1
ATOM 557 N N . ILE A 1 69 ? -8.626 -1.597 1.366 1.00 96.44 69 ILE A N 1
ATOM 558 C CA . ILE A 1 69 ? -8.015 -0.799 0.297 1.00 96.44 69 ILE A CA 1
ATOM 559 C C . ILE A 1 69 ? -6.486 -0.916 0.299 1.00 96.44 69 ILE A C 1
ATOM 561 O O . ILE A 1 69 ? -5.876 -1.036 -0.763 1.00 96.44 69 ILE A O 1
ATOM 565 N N . SER A 1 70 ? -5.853 -0.973 1.475 1.00 97.38 70 SER A N 1
ATOM 566 C CA . SER A 1 70 ? -4.404 -1.168 1.583 1.00 97.38 70 SER A CA 1
ATOM 567 C C . SER A 1 70 ? -3.959 -2.543 1.076 1.00 97.38 70 SER A C 1
ATOM 569 O O . SER A 1 70 ? -2.905 -2.639 0.453 1.00 97.38 70 SER A O 1
ATOM 571 N N . LYS A 1 71 ? -4.762 -3.603 1.264 1.00 98.12 71 LYS A N 1
ATOM 572 C CA . LYS A 1 71 ? -4.479 -4.929 0.682 1.00 98.12 71 LYS A CA 1
ATOM 573 C C . LYS A 1 71 ? -4.520 -4.892 -0.842 1.00 98.12 71 LYS A C 1
ATOM 575 O O . LYS A 1 71 ? -3.587 -5.381 -1.468 1.00 98.12 71 LYS A O 1
ATOM 580 N N . LEU A 1 72 ? -5.556 -4.283 -1.421 1.00 97.81 72 LEU A N 1
ATOM 581 C CA . LEU A 1 72 ? -5.682 -4.153 -2.876 1.00 97.81 72 LEU A CA 1
ATOM 582 C C . LEU A 1 72 ? -4.490 -3.393 -3.464 1.00 97.81 72 LEU A C 1
ATOM 584 O O . LEU A 1 72 ? -3.867 -3.844 -4.418 1.00 97.81 72 LEU A O 1
ATOM 588 N N . ARG A 1 73 ? -4.107 -2.275 -2.843 1.00 97.62 73 ARG A N 1
ATOM 589 C CA . ARG A 1 73 ? -2.951 -1.485 -3.284 1.00 97.62 73 ARG A CA 1
ATOM 590 C C . ARG A 1 73 ? -1.631 -2.244 -3.150 1.00 97.62 73 ARG A C 1
ATOM 592 O O . ARG A 1 73 ? -0.792 -2.137 -4.040 1.00 97.62 73 ARG A O 1
ATOM 599 N N . LYS A 1 74 ? -1.459 -3.040 -2.087 1.00 98.19 74 LYS A N 1
ATOM 600 C CA . LYS A 1 74 ? -0.296 -3.926 -1.939 1.00 98.19 74 LYS A CA 1
ATOM 601 C C . LYS A 1 74 ? -0.229 -4.940 -3.081 1.00 98.19 74 LYS A C 1
ATOM 603 O O . LYS A 1 74 ? 0.820 -5.066 -3.699 1.00 98.19 74 LYS A O 1
ATOM 608 N N . GLN A 1 75 ? -1.345 -5.594 -3.403 1.00 97.94 75 GLN A N 1
ATOM 609 C CA . GLN A 1 75 ? -1.415 -6.549 -4.513 1.00 97.94 75 GLN A CA 1
ATOM 610 C C . GLN A 1 75 ? -1.091 -5.888 -5.859 1.00 97.94 75 GLN A C 1
ATOM 612 O O . GLN A 1 75 ? -0.347 -6.456 -6.652 1.00 97.94 75 GLN A O 1
ATOM 617 N N . THR A 1 76 ? -1.581 -4.668 -6.101 1.00 96.06 76 THR A N 1
ATOM 618 C CA . THR A 1 76 ? -1.227 -3.891 -7.299 1.00 96.06 76 THR A CA 1
ATOM 619 C C . THR A 1 76 ? 0.272 -3.604 -7.367 1.00 96.06 76 THR A C 1
ATOM 621 O O . THR A 1 76 ? 0.887 -3.801 -8.413 1.00 96.06 76 THR A O 1
ATOM 624 N N . ALA A 1 77 ? 0.879 -3.164 -6.262 1.00 97.38 77 ALA A N 1
ATOM 625 C CA . ALA A 1 77 ? 2.316 -2.917 -6.208 1.00 97.38 77 ALA A CA 1
ATOM 626 C C . ALA A 1 77 ? 3.118 -4.201 -6.476 1.00 97.38 77 ALA A C 1
ATOM 628 O O . ALA A 1 77 ? 4.034 -4.202 -7.293 1.00 97.38 77 ALA A O 1
ATOM 629 N N . GLU A 1 78 ? 2.740 -5.314 -5.848 1.00 97.50 78 GLU A N 1
ATOM 630 C CA . GLU A 1 78 ? 3.381 -6.617 -6.051 1.00 97.50 78 GLU A CA 1
ATOM 631 C C . GLU A 1 78 ? 3.249 -7.112 -7.495 1.00 97.50 78 GLU A C 1
ATOM 633 O O . GLU A 1 78 ? 4.213 -7.645 -8.042 1.00 97.50 78 GLU A O 1
ATOM 638 N N . LEU A 1 79 ? 2.108 -6.872 -8.145 1.00 95.94 79 LEU A N 1
ATOM 639 C CA . LEU A 1 79 ? 1.919 -7.185 -9.560 1.00 95.94 79 LEU A CA 1
ATOM 640 C C . LEU A 1 79 ? 2.874 -6.381 -10.451 1.00 95.94 79 LEU A C 1
ATOM 642 O O . LEU A 1 79 ? 3.506 -6.954 -11.333 1.00 95.94 79 LEU A O 1
ATOM 646 N N . LEU A 1 80 ? 3.019 -5.075 -10.217 1.00 94.31 80 LEU A N 1
ATOM 647 C CA . LEU A 1 80 ? 3.943 -4.231 -10.985 1.00 94.31 80 LEU A CA 1
ATOM 648 C C . LEU A 1 80 ? 5.399 -4.683 -10.824 1.00 94.31 80 LEU A 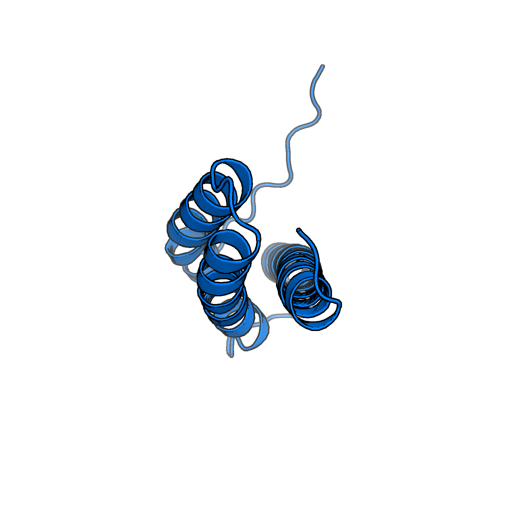C 1
ATOM 650 O O . LEU A 1 80 ? 6.146 -4.735 -11.802 1.00 94.31 80 LEU A O 1
ATOM 654 N N . LEU A 1 81 ? 5.790 -5.067 -9.607 1.00 95.56 81 LEU A N 1
ATOM 655 C CA . LEU A 1 81 ? 7.109 -5.645 -9.346 1.00 95.56 81 LEU A CA 1
ATOM 656 C C . LEU A 1 81 ? 7.288 -6.977 -10.088 1.00 95.56 81 LEU A C 1
ATOM 658 O O . LEU A 1 81 ? 8.319 -7.187 -10.724 1.00 95.56 81 LEU A O 1
ATOM 662 N N . LYS A 1 82 ? 6.261 -7.835 -10.094 1.00 95.00 82 LYS A N 1
ATOM 663 C CA . LYS A 1 82 ? 6.270 -9.100 -10.838 1.00 95.00 82 LYS A CA 1
ATOM 664 C C . LYS A 1 82 ? 6.418 -8.885 -12.345 1.00 95.00 82 LYS A C 1
ATOM 666 O O . LYS A 1 82 ? 7.171 -9.602 -12.992 1.00 95.00 82 LYS A O 1
ATOM 671 N N . VAL A 1 83 ? 5.737 -7.887 -12.912 1.00 92.50 83 VAL A N 1
ATOM 672 C CA . VAL A 1 83 ? 5.838 -7.550 -14.343 1.00 92.50 83 VAL A CA 1
ATOM 673 C C . VAL A 1 83 ? 7.271 -7.169 -14.725 1.00 92.50 83 VAL A C 1
ATOM 675 O O . VAL A 1 83 ? 7.748 -7.597 -15.776 1.00 92.50 83 VAL A O 1
ATOM 678 N N . LYS A 1 84 ? 7.989 -6.438 -13.862 1.00 92.19 84 LYS A N 1
ATOM 679 C CA . LYS A 1 84 ? 9.415 -6.143 -14.071 1.00 92.19 84 LYS A CA 1
ATOM 680 C C . LYS A 1 84 ? 10.265 -7.416 -14.098 1.00 92.19 84 LYS A C 1
ATOM 682 O O . LYS A 1 84 ? 11.104 -7.555 -14.982 1.00 92.19 84 LYS A O 1
ATOM 687 N N . GLU A 1 85 ? 10.048 -8.344 -13.165 1.00 90.75 85 GLU A N 1
ATOM 688 C CA . GLU A 1 85 ? 10.780 -9.624 -13.120 1.00 90.75 85 GLU A CA 1
ATOM 689 C C . GLU A 1 85 ? 10.545 -10.479 -14.371 1.00 90.75 85 GLU A C 1
ATOM 691 O O . GLU A 1 85 ? 11.451 -11.167 -14.832 1.00 90.75 85 GLU A O 1
ATOM 696 N N . LEU A 1 86 ? 9.337 -10.419 -14.936 1.00 90.88 86 LEU A N 1
ATOM 697 C CA . LEU A 1 86 ? 8.954 -11.160 -16.140 1.00 90.88 86 LEU A CA 1
ATOM 698 C C . LEU A 1 86 ? 9.429 -10.497 -17.446 1.00 90.88 86 LEU A C 1
ATOM 700 O O . LEU A 1 86 ? 9.085 -10.970 -18.527 1.00 90.88 86 LEU A O 1
ATOM 704 N N . GLY A 1 87 ? 10.215 -9.418 -17.368 1.00 79.88 87 GLY A N 1
ATOM 705 C CA . GLY A 1 87 ? 10.756 -8.731 -18.540 1.00 79.88 87 GLY A CA 1
ATOM 706 C C . GLY A 1 87 ? 9.726 -7.890 -19.294 1.00 79.88 87 GLY A C 1
ATOM 707 O O . GLY A 1 87 ? 9.844 -7.735 -20.510 1.00 79.88 87 GLY A O 1
ATOM 708 N N . GLY A 1 88 ? 8.711 -7.361 -18.597 1.00 71.75 88 GLY A N 1
ATOM 709 C CA . GLY A 1 88 ? 7.773 -6.404 -19.183 1.00 71.75 88 GLY A CA 1
ATOM 710 C C . GLY A 1 88 ? 8.529 -5.242 -19.836 1.00 71.75 88 GLY A C 1
ATOM 711 O O . GLY A 1 88 ? 9.322 -4.580 -19.166 1.00 71.75 88 GLY A O 1
ATOM 712 N N . LYS A 1 89 ? 8.311 -5.043 -21.142 1.00 59.78 89 LYS A N 1
ATOM 713 C CA . LYS A 1 89 ? 8.838 -3.900 -21.901 1.00 59.78 89 LYS A CA 1
ATOM 714 C C . LYS A 1 89 ? 8.079 -2.627 -21.549 1.00 59.78 89 LYS A C 1
ATOM 716 O O . LYS A 1 89 ? 6.832 -2.706 -21.473 1.00 59.78 89 LYS A O 1
#

Sequence (89 aa):
MAEPKPEINCPIFLKREWTIKELTRDINEAKAVSDKAERAVHLKNEVEMLLSCEKYDKKNENCKNCRIISKLRKQTAELLLKVKELGGK

Solvent-accessible surface area (backbone atoms only — not comparable to full-atom values): 5020 Å² total; per-residue (Å²): 134,82,76,81,73,86,76,61,85,38,73,75,53,53,70,46,47,57,59,49,51,51,39,53,50,52,36,70,70,39,86,49,41,68,58,25,26,57,39,21,54,55,44,30,55,60,27,47,56,60,68,65,41,89,85,66,41,95,87,40,64,46,43,49,52,50,42,52,54,32,49,54,52,33,52,53,19,53,48,44,42,48,40,46,76,72,63,53,119